Protein AF-A0A2E1LK58-F1 (afdb_monomer)

Mean predicted aligned error: 5.82 Å

pLDDT: mean 87.65, std 11.96, range [47.06, 98.5]

Sequence (98 aa):
MSGSAVLQLHADHTYHANPLPALIPENGPRGGGLEIRLYDIDPDAAQARAQAHE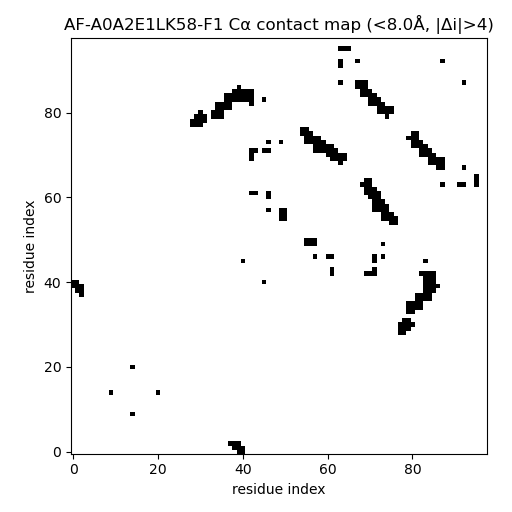GAQVFKAASNRPHGLREAYILDADRYCWVPSRPLNADEVEAVDA

Secondary structure (DSSP, 8-state):
--------PPPGGG-SS-SGGGGS-S-S-TTTT-EEEEET--HHHHHHHHHTSTT-EEEEEEEEETTTEEEEEEE-TT--EEEEEEE--HHHHHHHH-

Solvent-accessible surface area (backbone atoms only — not comparable to full-atom values): 5913 Å² total; per-residue (Å²): 113,68,67,92,74,88,82,86,84,80,56,73,93,70,55,68,94,57,69,64,66,83,75,52,78,98,75,76,60,78,22,66,94,47,77,48,75,37,58,54,29,63,17,62,66,50,49,56,51,33,77,74,36,88,59,38,40,78,76,38,72,59,41,77,42,100,87,52,32,30,35,20,34,33,25,43,75,64,42,38,32,40,30,31,18,31,73,48,53,72,70,52,50,54,65,70,78,108

Nearest PDB structures (foldseek):
  2a4x-assembly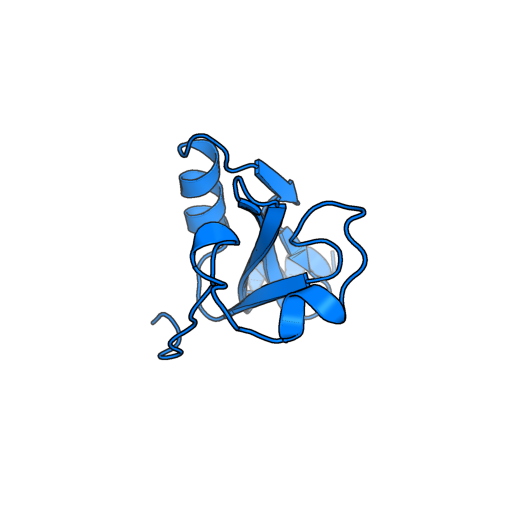1_B  TM=7.310E-01  e=9.131E-03  Streptomyces caespitosus
  2rbb-assembly1_B  TM=7.149E-01  e=1.852E-02  Paraburkholderia phytofirmans PsJN
  3l20-assembly1_B  TM=6.142E-01  e=1.038E-02  Staphylococcus aureus subsp. aureus USA300
  4nvs-assembly1_A  TM=6.519E-01  e=3.097E-02  Clostridioides difficile 630
  2zw7-assembly1_B  TM=6.544E-01  e=5.179E-02  Streptomyces verticillus

Foldseek 3Di:
DWDPDDDDDDDPVNPDVPCVVVVDDPDDQPQVPPEAETEPFDAQVVVVVQVVDPQKDFPAHFAQDPVFKGWTWMQGNSGRTYIYIYGDDPVRNVVVVD

Radius of gyration: 16.11 Å; Cα contacts (8 Å, |Δi|>4): 149; chains: 1; bounding box: 34×30×46 Å

Structure (mmCIF, N/CA/C/O backbone):
data_AF-A0A2E1LK58-F1
#
_entry.id   AF-A0A2E1LK58-F1
#
loop_
_atom_site.group_PDB
_atom_site.id
_atom_site.type_symbol
_atom_site.label_atom_id
_atom_site.label_alt_id
_atom_site.label_comp_id
_atom_site.label_asym_id
_atom_site.label_entity_id
_atom_site.label_seq_id
_atom_site.pdbx_PDB_ins_code
_atom_site.Cartn_x
_atom_site.Cartn_y
_atom_site.Cartn_z
_atom_site.occupancy
_atom_site.B_iso_or_equiv
_atom_site.auth_seq_id
_atom_site.auth_comp_id
_atom_site.auth_asym_id
_atom_site.auth_atom_id
_atom_site.pdbx_PDB_model_n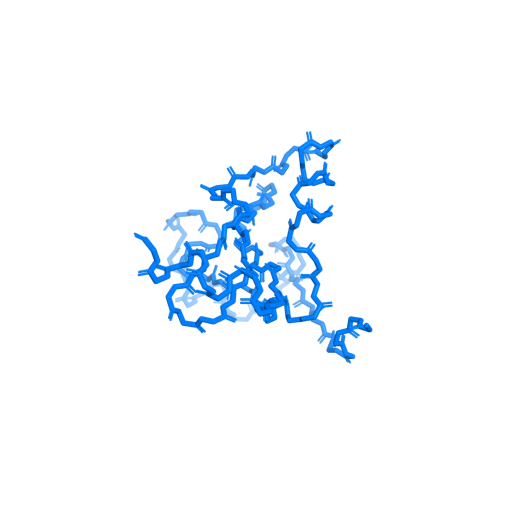um
ATOM 1 N N . MET A 1 1 ? 3.009 -15.133 -4.851 1.00 47.06 1 MET A N 1
ATOM 2 C CA . MET A 1 1 ? 2.526 -15.683 -3.564 1.00 47.06 1 MET A CA 1
ATOM 3 C C . MET A 1 1 ? 2.314 -14.479 -2.662 1.00 47.06 1 MET A C 1
ATOM 5 O O . MET A 1 1 ? 3.223 -13.670 -2.648 1.00 47.06 1 MET A O 1
ATOM 9 N N . SER A 1 2 ? 1.174 -14.287 -1.988 1.00 59.38 2 SER A N 1
ATOM 10 C CA . SER A 1 2 ? 1.099 -13.207 -0.984 1.00 59.38 2 SER A CA 1
ATOM 11 C C . SER A 1 2 ? 1.743 -13.682 0.321 1.00 59.38 2 SER A C 1
ATOM 13 O O . SER A 1 2 ? 1.682 -14.874 0.630 1.00 59.38 2 SER A O 1
ATOM 15 N N . GLY A 1 3 ? 2.365 -12.772 1.074 1.00 57.78 3 GLY A N 1
ATOM 16 C CA . GLY A 1 3 ? 3.034 -13.098 2.337 1.00 57.78 3 GLY A CA 1
ATOM 17 C C . GLY A 1 3 ? 2.098 -13.766 3.353 1.00 57.78 3 GLY A C 1
ATOM 18 O O . GLY A 1 3 ? 0.938 -13.386 3.489 1.00 57.78 3 GLY A O 1
ATOM 19 N N . SER A 1 4 ? 2.609 -14.758 4.085 1.00 71.12 4 SER A N 1
ATOM 20 C CA . SER A 1 4 ? 1.880 -15.575 5.071 1.00 71.12 4 SER A CA 1
ATOM 21 C C . SER A 1 4 ? 1.606 -14.862 6.406 1.00 71.12 4 SER A C 1
ATOM 23 O O . SER A 1 4 ? 1.485 -15.513 7.444 1.00 71.12 4 SER A O 1
ATOM 25 N N . ALA A 1 5 ? 1.580 -13.529 6.419 1.00 69.19 5 ALA A N 1
ATOM 26 C CA . ALA A 1 5 ? 1.422 -12.750 7.639 1.00 69.19 5 ALA A CA 1
ATOM 27 C C . ALA A 1 5 ? -0.064 -12.548 7.961 1.00 69.19 5 ALA A C 1
ATOM 29 O O . ALA A 1 5 ? -0.823 -12.032 7.143 1.00 69.19 5 ALA A O 1
ATOM 30 N N . VAL A 1 6 ? -0.468 -12.934 9.173 1.00 78.88 6 VAL A N 1
ATOM 31 C CA . VAL A 1 6 ? -1.796 -12.621 9.711 1.00 78.88 6 VAL A CA 1
ATOM 32 C C . VAL A 1 6 ? -1.715 -11.277 10.427 1.00 78.88 6 VAL A C 1
ATOM 34 O O . VAL A 1 6 ? -0.936 -11.119 11.366 1.00 78.88 6 VAL A O 1
ATOM 37 N N . LEU A 1 7 ? -2.525 -10.318 9.983 1.00 83.50 7 LEU A N 1
ATOM 38 C CA . LEU A 1 7 ? -2.708 -9.022 10.631 1.00 83.50 7 LEU A CA 1
ATOM 39 C C . LEU A 1 7 ? -4.131 -8.941 11.189 1.00 83.50 7 LEU A C 1
ATOM 41 O O . LEU A 1 7 ? -5.080 -9.336 10.515 1.00 83.50 7 LEU A O 1
ATOM 45 N N . GLN A 1 8 ? -4.277 -8.389 12.393 1.00 84.12 8 GLN A N 1
ATOM 46 C CA . GLN A 1 8 ? -5.577 -8.058 12.970 1.00 84.12 8 GLN A CA 1
ATOM 47 C C . GLN A 1 8 ? -5.671 -6.549 13.174 1.00 84.12 8 GLN A C 1
ATOM 49 O O . GLN A 1 8 ? -4.866 -5.961 13.896 1.00 84.12 8 GLN A O 1
ATOM 54 N N . LEU A 1 9 ? -6.676 -5.941 12.550 1.00 78.56 9 LEU A N 1
ATOM 55 C CA . LEU A 1 9 ? -7.072 -4.561 12.797 1.00 78.56 9 LEU A CA 1
ATOM 56 C C . LEU A 1 9 ? -8.315 -4.563 13.683 1.00 78.56 9 LEU A C 1
ATOM 58 O O . LEU A 1 9 ? -9.243 -5.339 13.465 1.00 78.56 9 LEU A O 1
ATOM 62 N N . HIS A 1 10 ? -8.312 -3.708 14.697 1.00 76.50 10 HIS A N 1
ATOM 63 C CA . HIS A 1 10 ? -9.433 -3.543 15.612 1.00 76.50 10 HIS A CA 1
ATOM 64 C C . HIS A 1 10 ? -10.178 -2.260 15.252 1.00 76.50 10 HIS A C 1
ATOM 66 O O . HIS A 1 10 ? -9.565 -1.196 15.189 1.00 76.50 10 HIS A O 1
ATOM 72 N N . ALA A 1 11 ? -11.493 -2.355 15.068 1.00 72.12 11 ALA A N 1
ATOM 73 C CA . ALA A 1 11 ? -12.353 -1.179 15.001 1.00 72.12 11 ALA A CA 1
ATOM 74 C C . ALA A 1 11 ? -12.609 -0.632 16.415 1.00 72.12 11 ALA A C 1
ATOM 76 O O . ALA A 1 11 ? -12.601 -1.396 17.380 1.00 72.12 11 ALA A O 1
ATOM 77 N N . ASP A 1 12 ? -12.905 0.660 16.556 1.00 69.12 12 ASP A N 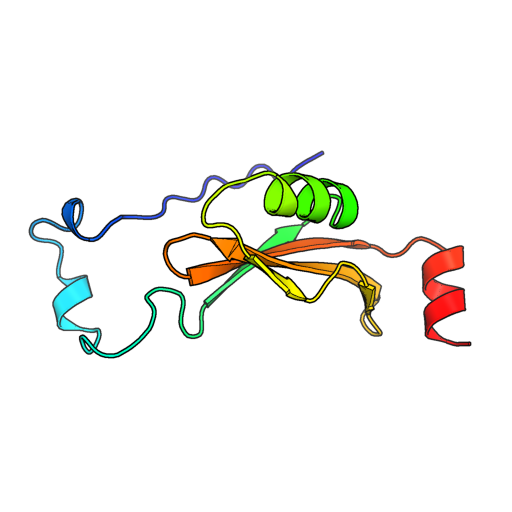1
ATOM 78 C CA . ASP A 1 12 ? -13.128 1.294 17.870 1.00 69.12 12 ASP A CA 1
ATOM 79 C C . ASP A 1 12 ? -14.125 0.561 18.754 1.00 69.12 12 ASP A C 1
ATOM 81 O O . ASP A 1 12 ? -13.866 0.315 19.924 1.00 69.12 12 ASP A O 1
ATOM 85 N N . HIS A 1 13 ? -15.254 0.145 18.184 1.00 71.06 13 HIS A N 1
ATOM 86 C CA . HIS A 1 13 ? -16.302 -0.553 18.926 1.00 71.06 13 HIS A CA 1
ATOM 87 C C . HIS A 1 13 ? -15.882 -1.961 19.396 1.00 71.06 13 HIS A C 1
ATOM 89 O O . HIS A 1 13 ? -16.612 -2.598 20.150 1.00 71.06 13 HIS A O 1
ATOM 95 N N . THR A 1 14 ? -14.718 -2.454 18.955 1.00 73.62 14 THR A N 1
ATOM 96 C CA . THR A 1 14 ? -14.105 -3.711 19.415 1.00 73.62 14 THR A CA 1
ATOM 97 C C . THR A 1 14 ? -13.073 -3.492 20.527 1.00 73.62 14 THR A C 1
ATOM 99 O O . THR A 1 14 ? -12.693 -4.445 21.210 1.00 73.62 14 THR A O 1
ATOM 102 N N . TYR A 1 15 ? -12.659 -2.242 20.776 1.00 72.81 15 TYR A N 1
ATOM 103 C CA . TYR A 1 15 ? -11.878 -1.858 21.950 1.00 72.81 15 TYR A CA 1
ATOM 104 C C . TYR A 1 15 ? -12.825 -1.717 23.151 1.00 72.81 15 TYR A C 1
ATOM 106 O O . TYR A 1 15 ? -13.338 -0.642 23.427 1.00 72.81 15 TYR A O 1
ATOM 114 N N . HIS A 1 16 ? -13.084 -2.816 23.868 1.00 75.94 16 HIS A N 1
ATOM 115 C CA . HIS A 1 16 ? -13.804 -2.762 25.149 1.00 75.94 16 HIS A CA 1
ATOM 116 C C . HIS A 1 16 ? -12.892 -2.166 26.243 1.00 75.94 16 HIS A C 1
ATOM 118 O O . HIS A 1 16 ? -12.510 -1.006 26.195 1.00 75.94 16 HIS A O 1
ATOM 124 N N . ALA A 1 17 ? -12.453 -2.960 27.224 1.00 81.06 17 ALA A N 1
ATOM 125 C CA . ALA A 1 17 ? -11.609 -2.495 28.332 1.00 81.06 17 ALA A CA 1
ATOM 126 C C . ALA A 1 17 ? -10.117 -2.426 27.949 1.00 81.06 17 ALA A C 1
ATOM 128 O O . ALA A 1 17 ? -9.240 -2.575 28.799 1.00 81.06 17 ALA A O 1
ATOM 129 N N . ASN A 1 18 ? -9.816 -2.276 26.658 1.00 80.81 18 ASN A N 1
ATOM 130 C CA . ASN A 1 18 ? -8.443 -2.210 26.185 1.00 80.81 18 ASN A CA 1
ATOM 131 C C . ASN A 1 18 ? -7.872 -0.825 26.549 1.00 80.81 18 ASN A C 1
ATOM 133 O O . ASN A 1 18 ? -8.522 0.172 26.255 1.00 80.81 18 ASN A O 1
ATOM 137 N N . PRO A 1 19 ? -6.699 -0.741 27.200 1.00 82.81 19 PRO A N 1
ATOM 138 C CA . PRO A 1 19 ? -6.149 0.524 27.690 1.00 82.81 19 PRO A CA 1
ATOM 139 C C . PRO A 1 19 ? -5.560 1.423 26.592 1.00 82.81 19 PRO A C 1
ATOM 141 O O . PRO A 1 19 ? -5.287 2.591 26.857 1.00 82.81 19 PRO A O 1
ATOM 144 N N . LEU A 1 20 ? -5.346 0.912 25.373 1.00 78.62 20 LEU A N 1
ATOM 145 C CA . LEU A 1 20 ? -4.696 1.652 24.282 1.00 78.62 20 LEU A CA 1
ATOM 146 C C . LEU A 1 20 ? -5.379 2.976 23.885 1.00 78.62 20 LEU A C 1
ATOM 148 O O . LEU A 1 20 ? -4.643 3.936 23.658 1.00 78.62 20 LEU A O 1
ATOM 152 N N . PRO A 1 21 ? -6.722 3.100 23.835 1.00 77.12 21 PRO A N 1
ATOM 153 C CA . PRO A 1 21 ? -7.381 4.368 23.522 1.00 77.12 21 PRO A CA 1
ATOM 154 C C . PRO A 1 21 ? -7.017 5.497 24.493 1.00 77.12 21 PRO A C 1
ATOM 156 O O . PRO A 1 21 ? -6.974 6.650 24.091 1.00 77.12 21 PRO A O 1
ATOM 159 N N . ALA A 1 22 ? -6.667 5.188 25.749 1.00 80.75 22 ALA A N 1
ATOM 160 C CA . ALA A 1 22 ? -6.238 6.201 26.716 1.00 80.75 22 ALA A CA 1
ATOM 161 C C . ALA A 1 22 ? -4.856 6.812 26.400 1.00 80.75 22 ALA A C 1
ATOM 163 O O . ALA A 1 22 ? -4.482 7.817 27.003 1.00 80.75 22 ALA A O 1
ATOM 164 N N . LEU A 1 23 ? -4.083 6.208 25.488 1.00 77.00 23 LEU A N 1
ATOM 165 C CA . LEU A 1 23 ? -2.745 6.668 25.099 1.00 77.00 23 LEU A CA 1
ATOM 166 C C . LEU A 1 23 ? -2.743 7.537 23.835 1.00 77.00 23 LEU A C 1
ATOM 168 O O . LEU A 1 23 ? -1.734 8.186 23.560 1.00 77.00 23 LEU A O 1
ATOM 172 N N . ILE A 1 24 ? -3.825 7.533 23.052 1.00 71.38 24 ILE A N 1
ATOM 173 C CA . ILE A 1 24 ? -3.882 8.205 21.751 1.00 71.38 24 ILE A CA 1
ATOM 174 C C . ILE A 1 24 ? -4.855 9.389 21.846 1.00 71.38 24 ILE A C 1
ATOM 176 O O . ILE A 1 24 ? -6.008 9.190 22.216 1.00 71.38 24 ILE A O 1
ATOM 180 N N . PRO A 1 25 ? -4.432 10.624 21.514 1.00 69.06 25 PRO A N 1
ATOM 181 C CA . PRO A 1 25 ? -5.345 11.762 21.450 1.00 69.06 25 PRO A CA 1
ATOM 182 C C . PRO A 1 25 ? -6.467 11.508 20.432 1.00 69.06 25 PRO A C 1
ATOM 184 O O . PRO A 1 25 ? -6.183 11.105 19.305 1.00 69.06 25 PRO A O 1
ATOM 187 N N . GLU A 1 26 ? -7.721 11.814 20.776 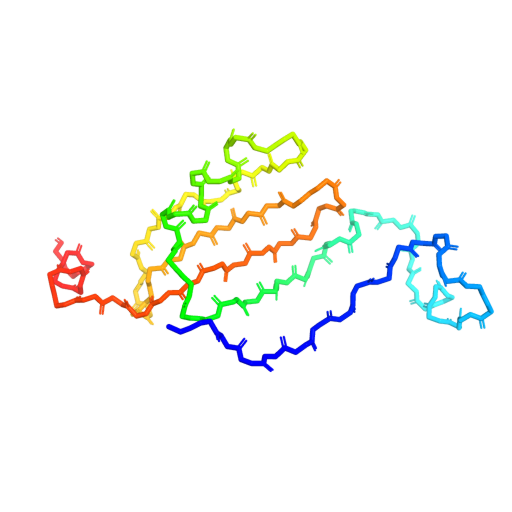1.00 67.00 26 GLU A N 1
ATOM 188 C CA . GLU A 1 26 ? -8.872 11.732 19.856 1.00 67.00 26 GLU A CA 1
ATOM 189 C C . GLU A 1 26 ? -8.871 12.864 18.805 1.00 67.00 26 GLU A C 1
ATOM 191 O O . GLU A 1 26 ? -9.838 13.604 18.670 1.00 67.00 26 GLU A O 1
ATOM 196 N N . ASN A 1 27 ? -7.775 13.061 18.069 1.00 65.50 27 ASN A N 1
ATOM 197 C CA . ASN A 1 27 ? -7.698 14.094 17.036 1.00 65.50 27 ASN A CA 1
ATOM 198 C C . ASN A 1 27 ? -6.946 13.590 15.797 1.00 65.50 27 ASN A C 1
ATOM 200 O O . ASN A 1 27 ? -5.717 13.565 15.774 1.00 65.50 27 ASN A O 1
ATOM 204 N N . GLY A 1 28 ? -7.692 13.245 14.740 1.00 70.81 28 GLY A N 1
ATOM 205 C CA . GLY A 1 28 ? -7.159 12.938 13.407 1.00 70.81 28 GLY A CA 1
ATOM 206 C C . GLY A 1 28 ? -7.764 11.685 12.751 1.00 70.81 28 GLY A C 1
ATOM 207 O O . GLY A 1 28 ? -8.536 10.965 13.380 1.00 70.81 28 GLY A O 1
ATOM 208 N N . PRO A 1 29 ? -7.442 11.416 11.470 1.00 71.81 29 PRO A N 1
ATOM 209 C CA . PRO A 1 29 ? -7.793 10.153 10.816 1.00 71.81 29 PRO A CA 1
ATOM 210 C C . PRO A 1 29 ? -7.100 8.973 11.517 1.00 71.81 29 PRO A C 1
ATOM 212 O O . PRO A 1 29 ? -5.919 9.077 11.843 1.00 71.81 29 PRO A O 1
ATOM 215 N N . ARG A 1 30 ? -7.796 7.839 11.703 1.00 72.00 30 ARG A N 1
ATOM 216 C CA . ARG A 1 30 ? -7.284 6.672 12.461 1.00 72.00 30 ARG A CA 1
ATOM 217 C C . ARG A 1 30 ? -5.938 6.168 11.961 1.00 72.00 30 ARG A C 1
ATOM 219 O O . ARG A 1 30 ? -5.046 5.885 12.751 1.00 72.00 30 ARG A O 1
ATOM 226 N N . GLY A 1 31 ? -5.805 6.061 10.641 1.00 70.44 31 GLY A N 1
ATOM 227 C CA . GLY A 1 31 ? -4.576 5.634 9.978 1.00 70.44 31 GLY A CA 1
ATOM 228 C C . GLY A 1 31 ? -3.500 6.716 9.866 1.00 70.44 31 GLY A C 1
ATOM 229 O O . GLY A 1 31 ? -2.496 6.500 9.190 1.00 70.44 31 GLY A O 1
ATOM 230 N N . GLY A 1 32 ? -3.689 7.888 10.481 1.00 75.00 32 GLY A N 1
ATOM 231 C CA . GLY A 1 32 ? -2.725 8.982 10.445 1.00 75.00 32 GLY A CA 1
ATOM 232 C C . GLY A 1 32 ? -1.351 8.540 10.950 1.00 75.00 32 GLY A C 1
ATOM 233 O O . GLY A 1 32 ? -1.191 8.190 12.113 1.00 75.00 32 GLY A O 1
ATOM 234 N N . GLY A 1 33 ? -0.353 8.560 10.062 1.00 76.31 33 GLY A N 1
ATOM 235 C CA . GLY A 1 33 ? 1.025 8.169 10.378 1.00 76.31 33 GLY A CA 1
ATOM 236 C C . GLY A 1 33 ? 1.324 6.664 10.308 1.00 76.31 33 GLY A C 1
ATOM 237 O O . GLY A 1 33 ? 2.458 6.285 10.587 1.00 76.31 33 GLY A O 1
ATOM 238 N N . LEU A 1 34 ? 0.362 5.816 9.914 1.00 85.38 34 LEU A N 1
ATOM 239 C CA . LEU A 1 34 ? 0.567 4.376 9.719 1.00 85.38 34 LEU A CA 1
ATOM 240 C C . LEU A 1 34 ? 0.544 3.997 8.231 1.00 85.38 34 LEU A C 1
ATOM 242 O O . LEU A 1 34 ? -0.430 4.258 7.525 1.00 85.38 34 LEU A O 1
ATOM 246 N N . GLU A 1 35 ? 1.589 3.299 7.783 1.00 92.50 35 GLU A N 1
ATOM 247 C CA . GLU A 1 35 ? 1.654 2.637 6.476 1.00 92.50 35 GLU A CA 1
ATOM 248 C C . GLU A 1 35 ? 1.795 1.120 6.662 1.00 92.50 35 GLU A C 1
ATOM 250 O O . GLU A 1 35 ? 2.752 0.637 7.268 1.00 92.50 35 GLU A O 1
ATOM 255 N N . ILE A 1 36 ? 0.848 0.356 6.117 1.00 93.00 36 ILE A N 1
ATOM 256 C CA . ILE A 1 36 ? 0.840 -1.107 6.135 1.00 93.00 36 ILE A CA 1
ATOM 257 C C . ILE A 1 36 ? 1.365 -1.593 4.788 1.00 93.00 36 ILE A C 1
ATOM 259 O O . ILE A 1 36 ? 0.665 -1.565 3.774 1.00 93.00 36 ILE A O 1
ATOM 263 N N . ARG A 1 37 ? 2.622 -2.036 4.772 1.00 93.56 37 ARG A N 1
ATOM 264 C CA . ARG A 1 37 ? 3.290 -2.501 3.553 1.00 93.56 37 ARG A CA 1
ATOM 265 C C . ARG A 1 37 ? 2.986 -3.971 3.293 1.00 93.56 37 ARG A C 1
ATOM 267 O O . ARG A 1 37 ? 3.247 -4.822 4.140 1.00 93.56 37 ARG A O 1
ATOM 274 N N . LEU A 1 38 ? 2.455 -4.259 2.108 1.00 92.50 38 LEU A N 1
ATOM 275 C CA . LEU A 1 38 ? 2.104 -5.603 1.665 1.00 92.50 38 LEU A CA 1
ATOM 276 C C . LEU A 1 38 ? 3.030 -6.005 0.513 1.00 92.50 38 LEU A C 1
ATOM 278 O O . LEU A 1 38 ? 2.849 -5.567 -0.625 1.00 92.50 38 LEU A O 1
ATOM 282 N N . TYR A 1 39 ? 4.045 -6.808 0.820 1.00 92.00 39 TYR A N 1
ATOM 283 C CA . TYR A 1 39 ? 5.001 -7.293 -0.173 1.00 92.00 39 TYR A CA 1
ATOM 284 C C . TYR A 1 39 ? 4.440 -8.461 -0.988 1.00 92.00 39 TYR A C 1
ATOM 286 O O . TYR A 1 39 ? 3.547 -9.186 -0.541 1.00 92.00 39 TYR A O 1
ATOM 294 N N . ASP A 1 40 ? 4.986 -8.619 -2.191 1.00 92.94 40 ASP A N 1
ATOM 295 C CA . ASP A 1 40 ? 4.598 -9.623 -3.184 1.00 92.94 40 ASP A CA 1
ATOM 296 C C . ASP A 1 40 ? 3.125 -9.529 -3.615 1.00 92.94 40 ASP A C 1
ATOM 298 O O . ASP A 1 40 ? 2.494 -10.518 -4.006 1.00 92.94 40 ASP A O 1
ATOM 302 N N . ILE A 1 41 ? 2.575 -8.312 -3.569 1.00 94.69 41 ILE A N 1
ATOM 303 C CA . ILE A 1 41 ? 1.248 -7.983 -4.085 1.00 94.69 41 ILE A CA 1
ATOM 304 C C . ILE A 1 41 ? 1.406 -7.056 -5.281 1.00 94.69 41 ILE A C 1
ATOM 306 O O . ILE A 1 41 ? 2.048 -6.014 -5.188 1.00 94.69 41 ILE A O 1
ATOM 310 N N . ASP A 1 42 ? 0.770 -7.420 -6.394 1.00 96.31 42 ASP A N 1
ATOM 311 C CA . ASP A 1 42 ? 0.734 -6.583 -7.588 1.00 96.31 42 ASP A CA 1
ATOM 312 C C . ASP A 1 42 ? -0.010 -5.254 -7.309 1.00 96.31 42 ASP A C 1
ATOM 314 O O . ASP A 1 42 ? -1.223 -5.274 -7.044 1.00 96.31 42 ASP A O 1
ATOM 318 N N . PRO A 1 43 ? 0.692 -4.103 -7.343 1.00 98.00 43 PRO A N 1
ATOM 319 C CA . PRO A 1 43 ? 0.103 -2.803 -7.050 1.00 98.00 43 PRO A CA 1
ATOM 320 C C . PRO A 1 43 ? -0.922 -2.363 -8.099 1.00 98.00 43 PRO A C 1
ATOM 322 O O . PRO A 1 43 ? -1.873 -1.675 -7.732 1.00 98.00 43 PRO A O 1
ATOM 325 N N . ASP A 1 44 ? -0.798 -2.774 -9.365 1.00 98.31 44 ASP A N 1
ATOM 326 C CA . ASP A 1 44 ? -1.769 -2.418 -10.409 1.00 98.31 44 ASP A CA 1
ATOM 327 C C . ASP A 1 44 ? -3.101 -3.125 -10.176 1.00 98.31 4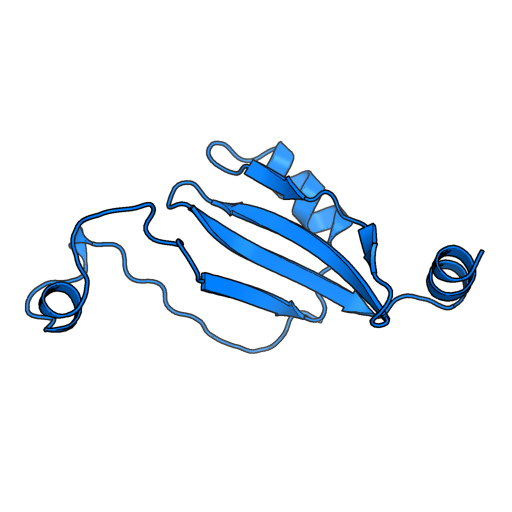4 ASP A C 1
ATOM 329 O O . ASP A 1 44 ? -4.164 -2.499 -10.157 1.00 98.31 44 ASP A O 1
ATOM 333 N N . ALA A 1 45 ? -3.045 -4.432 -9.913 1.00 98.06 45 ALA A N 1
ATOM 334 C CA . ALA A 1 45 ? -4.227 -5.219 -9.586 1.00 98.06 45 ALA A CA 1
ATOM 335 C C . ALA A 1 45 ? -4.880 -4.754 -8.273 1.00 98.06 45 ALA A C 1
ATOM 337 O O . ALA A 1 45 ? -6.106 -4.765 -8.133 1.00 98.06 45 ALA A O 1
ATOM 338 N N . ALA A 1 46 ? -4.085 -4.346 -7.279 1.00 97.81 46 ALA A N 1
ATOM 339 C CA . ALA A 1 46 ? -4.607 -3.762 -6.047 1.00 97.81 46 ALA A CA 1
ATOM 340 C C . ALA A 1 46 ? -5.273 -2.397 -6.290 1.00 97.81 46 ALA A C 1
ATOM 342 O O . ALA A 1 46 ? -6.378 -2.175 -5.797 1.00 97.81 46 ALA A O 1
ATOM 343 N N . GLN A 1 47 ? -4.659 -1.524 -7.093 1.00 98.44 47 GLN A N 1
ATOM 344 C CA . GLN A 1 47 ? -5.233 -0.235 -7.477 1.00 98.44 47 GLN A CA 1
ATOM 345 C C . GLN A 1 47 ? -6.571 -0.407 -8.203 1.00 98.44 47 GLN A C 1
ATOM 347 O O . GLN A 1 47 ? -7.545 0.245 -7.835 1.00 98.44 47 GLN A O 1
ATOM 352 N N . ALA A 1 48 ? -6.641 -1.297 -9.197 1.00 98.38 48 ALA A N 1
ATOM 353 C CA . ALA A 1 48 ? -7.867 -1.546 -9.953 1.00 98.38 48 ALA A CA 1
ATOM 354 C C . ALA A 1 48 ? -9.008 -2.031 -9.041 1.00 98.38 48 ALA A C 1
ATOM 356 O O . ALA A 1 48 ? -10.141 -1.562 -9.152 1.00 98.38 48 ALA A O 1
ATOM 357 N N . ARG A 1 49 ? -8.702 -2.918 -8.082 1.00 97.75 49 ARG A N 1
ATOM 358 C CA . ARG A 1 49 ? -9.669 -3.356 -7.063 1.00 97.75 49 ARG A CA 1
ATOM 359 C C . ARG A 1 49 ? -10.123 -2.207 -6.168 1.00 97.75 49 ARG A C 1
ATOM 361 O O . ARG A 1 49 ? -11.313 -2.098 -5.903 1.00 97.75 49 ARG A O 1
ATOM 368 N N . ALA A 1 50 ? -9.203 -1.346 -5.737 1.00 97.56 50 ALA A N 1
ATOM 369 C CA . ALA A 1 50 ? -9.539 -0.185 -4.918 1.00 97.56 50 ALA A CA 1
ATOM 370 C C . ALA A 1 50 ? -10.447 0.805 -5.660 1.00 97.56 50 ALA A C 1
ATOM 372 O O . ALA A 1 50 ? -11.407 1.295 -5.084 1.00 97.56 50 ALA A O 1
ATOM 373 N N . GLN A 1 51 ? -10.203 1.057 -6.947 1.00 97.75 51 GLN A N 1
ATOM 374 C CA . GLN A 1 51 ? -11.048 1.940 -7.763 1.00 97.75 51 GLN A CA 1
ATOM 375 C C . GLN A 1 51 ? -12.487 1.426 -7.922 1.00 97.75 51 GLN A C 1
ATOM 377 O O . GLN A 1 51 ? -13.395 2.223 -8.139 1.00 97.75 51 GLN A O 1
ATOM 382 N N . ALA A 1 52 ? -12.696 0.112 -7.810 1.00 97.56 52 ALA A N 1
ATOM 383 C CA . ALA A 1 52 ? -14.012 -0.517 -7.862 1.00 97.56 52 ALA A CA 1
ATOM 384 C C . ALA A 1 52 ? -14.680 -0.677 -6.480 1.00 97.56 52 ALA A C 1
ATOM 386 O O . ALA A 1 52 ? -15.819 -1.137 -6.415 1.00 97.56 52 ALA A O 1
ATOM 387 N N . HIS A 1 53 ? -13.992 -0.340 -5.384 1.00 96.38 53 HIS A N 1
ATOM 388 C CA . HIS A 1 53 ? -14.474 -0.559 -4.021 1.00 96.38 53 HIS A CA 1
ATOM 389 C C . HIS A 1 53 ? -14.937 0.753 -3.379 1.00 96.38 53 HIS A C 1
ATOM 391 O O . HIS A 1 53 ? -14.181 1.717 -3.276 1.00 96.38 53 HIS A O 1
ATOM 397 N N . GLU A 1 54 ? -16.173 0.783 -2.882 1.00 96.38 54 GLU A N 1
ATOM 398 C CA . GLU A 1 54 ? -16.712 1.953 -2.186 1.00 96.38 54 GLU A CA 1
ATOM 399 C C . GLU A 1 54 ? -15.916 2.258 -0.904 1.00 96.38 54 GLU A C 1
ATOM 401 O O . GLU A 1 54 ? -15.527 1.356 -0.163 1.00 96.38 54 GLU A O 1
ATOM 406 N N . GLY A 1 55 ? -15.624 3.535 -0.655 1.00 92.94 55 GLY A N 1
ATOM 407 C CA . GLY A 1 55 ? -14.845 3.971 0.509 1.00 92.94 55 GLY A CA 1
ATOM 408 C C . GLY A 1 55 ? -13.330 3.761 0.397 1.00 92.94 55 GLY A C 1
ATOM 409 O O . GLY A 1 55 ? -12.600 4.274 1.241 1.00 92.94 55 GLY A O 1
ATOM 410 N N . ALA A 1 56 ? -12.837 3.079 -0.644 1.00 96.44 56 ALA A N 1
ATOM 411 C CA . ALA A 1 56 ? -11.410 3.030 -0.938 1.00 96.44 56 ALA A CA 1
ATOM 412 C C . ALA A 1 56 ? -10.980 4.251 -1.769 1.00 96.44 56 ALA A C 1
ATOM 414 O O . ALA A 1 56 ? -11.702 4.727 -2.645 1.00 96.44 56 ALA A O 1
ATOM 415 N N . GLN A 1 57 ? -9.773 4.757 -1.520 1.00 97.19 57 GLN A N 1
ATOM 416 C CA . GLN A 1 57 ? -9.182 5.866 -2.265 1.00 97.19 57 GLN A CA 1
ATOM 417 C C . GLN A 1 57 ? -7.765 5.507 -2.713 1.00 97.19 57 GLN A C 1
ATOM 419 O O . GLN A 1 57 ? -6.901 5.207 -1.894 1.00 97.19 57 GLN A O 1
ATOM 424 N N . VAL A 1 58 ? -7.478 5.643 -4.008 1.00 97.94 58 VAL A N 1
ATOM 425 C CA . VAL A 1 58 ? -6.095 5.619 -4.509 1.00 97.94 58 VAL A CA 1
ATOM 426 C C . VAL A 1 58 ? -5.429 6.947 -4.146 1.00 97.94 58 VAL A C 1
ATOM 428 O O . VAL A 1 58 ? -5.721 7.984 -4.737 1.00 97.94 58 VAL A O 1
ATOM 431 N N . PHE A 1 59 ? -4.560 6.928 -3.1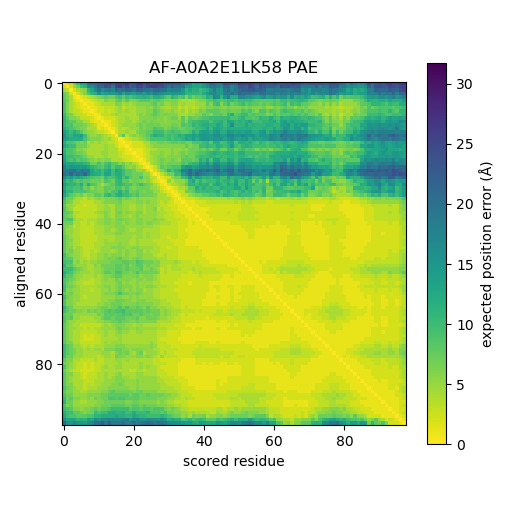39 1.00 96.31 59 PHE A N 1
ATOM 432 C CA . PHE A 1 59 ? -3.845 8.106 -2.648 1.00 96.31 59 PHE A CA 1
ATOM 433 C C . PHE A 1 59 ? -2.590 8.411 -3.471 1.00 96.31 59 PHE A C 1
ATOM 435 O O . PHE A 1 59 ? -2.286 9.572 -3.731 1.00 96.31 59 PHE A O 1
ATOM 442 N N . LYS A 1 60 ? -1.891 7.369 -3.936 1.00 97.69 60 LYS A N 1
ATOM 443 C CA . LYS A 1 60 ? -0.868 7.453 -4.987 1.00 97.69 60 LYS A CA 1
ATOM 444 C C . LYS A 1 60 ? -1.047 6.273 -5.928 1.00 97.69 60 LYS A C 1
ATOM 446 O O . LYS A 1 60 ? -1.131 5.134 -5.466 1.00 97.69 60 LYS A O 1
ATOM 451 N N . ALA A 1 61 ? -1.100 6.558 -7.225 1.00 98.31 61 ALA A N 1
ATOM 452 C CA . ALA A 1 61 ? -1.191 5.522 -8.242 1.00 98.31 61 ALA A CA 1
ATOM 453 C C . ALA A 1 61 ? 0.044 4.606 -8.220 1.00 98.31 61 ALA A C 1
ATOM 455 O O . ALA A 1 61 ? 1.116 5.017 -7.766 1.00 98.31 61 ALA A O 1
ATOM 456 N N . ALA A 1 62 ? -0.119 3.382 -8.722 1.00 98.31 62 ALA A N 1
ATOM 457 C CA . ALA A 1 62 ? 0.959 2.425 -8.906 1.00 98.31 62 ALA A CA 1
ATOM 458 C C . ALA A 1 62 ? 2.063 3.042 -9.773 1.00 98.31 62 ALA A C 1
ATOM 460 O O . ALA A 1 62 ? 1.830 3.429 -10.920 1.00 98.31 62 ALA A O 1
ATOM 461 N N . SER A 1 63 ? 3.268 3.148 -9.219 1.00 98.25 63 SER A N 1
ATOM 462 C CA . SER A 1 63 ? 4.419 3.704 -9.925 1.00 98.25 63 SER A CA 1
ATOM 463 C C . SER A 1 63 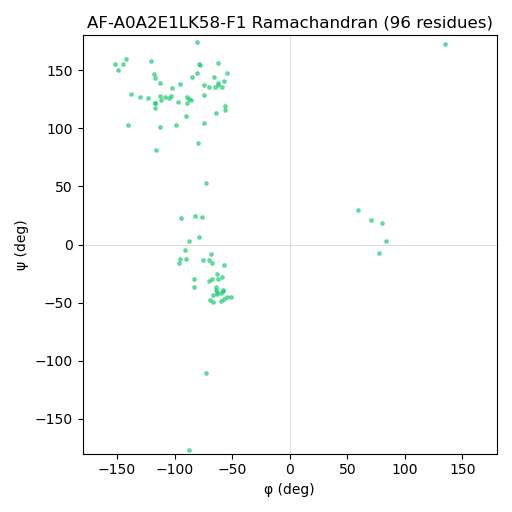? 5.716 3.002 -9.547 1.00 98.25 63 SER A C 1
ATOM 465 O O . SER A 1 63 ? 5.829 2.417 -8.466 1.00 98.25 63 SER A O 1
ATOM 467 N N . ASN A 1 64 ? 6.693 3.063 -10.453 1.00 98.31 64 ASN A N 1
ATOM 468 C CA . ASN A 1 64 ? 8.046 2.589 -10.187 1.00 98.31 64 ASN A CA 1
ATOM 469 C C . ASN A 1 64 ? 8.752 3.590 -9.267 1.00 98.31 64 ASN A C 1
ATOM 471 O O . ASN A 1 64 ? 8.614 4.804 -9.443 1.00 98.31 64 ASN A O 1
ATOM 475 N N . ARG A 1 65 ? 9.485 3.093 -8.270 1.00 96.19 65 ARG A N 1
ATOM 476 C CA . ARG A 1 65 ? 10.182 3.921 -7.282 1.00 96.19 65 ARG A CA 1
ATOM 477 C C . ARG A 1 65 ? 11.698 3.720 -7.338 1.00 96.19 65 ARG A C 1
ATOM 479 O O . ARG A 1 65 ? 12.132 2.583 -7.515 1.00 96.19 65 ARG A O 1
ATOM 486 N N . PRO A 1 66 ? 12.500 4.769 -7.055 1.00 95.38 66 PRO A N 1
ATOM 487 C CA . PRO A 1 66 ? 13.971 4.712 -7.077 1.00 95.38 66 PRO A CA 1
ATOM 488 C C . PRO A 1 66 ? 14.613 3.664 -6.159 1.00 95.38 66 PRO A C 1
ATOM 490 O O . PRO A 1 66 ? 15.771 3.311 -6.327 1.00 95.38 66 PRO A O 1
ATOM 493 N N . HIS A 1 67 ? 13.875 3.152 -5.175 1.00 94.56 67 HIS A N 1
ATOM 494 C CA . HIS A 1 67 ? 14.329 2.095 -4.269 1.00 94.56 67 HIS A CA 1
ATOM 495 C C . HIS A 1 67 ? 13.915 0.685 -4.734 1.00 94.56 67 HIS A C 1
ATOM 497 O O . HIS A 1 67 ? 13.791 -0.226 -3.916 1.00 94.56 67 HIS A O 1
ATOM 503 N N . GLY A 1 68 ? 13.642 0.500 -6.029 1.00 97.12 68 GLY A N 1
ATOM 504 C CA . GLY A 1 68 ? 13.475 -0.820 -6.642 1.00 97.12 68 GLY A CA 1
ATOM 505 C C . GLY A 1 68 ? 12.111 -1.482 -6.442 1.00 97.12 68 GLY A C 1
ATOM 506 O O . GLY A 1 68 ? 11.994 -2.692 -6.638 1.00 97.12 68 GLY A O 1
ATOM 507 N N . LEU A 1 69 ? 11.070 -0.723 -6.080 1.00 98.00 69 LEU A N 1
ATOM 508 C CA . LEU A 1 69 ? 9.707 -1.253 -5.941 1.00 98.00 69 LEU A CA 1
ATOM 509 C C . LEU A 1 69 ? 8.738 -0.605 -6.921 1.00 98.00 69 LEU A C 1
ATOM 511 O O . LEU A 1 69 ? 8.775 0.608 -7.129 1.00 98.00 69 LEU A O 1
ATOM 515 N N . ARG A 1 70 ? 7.806 -1.410 -7.435 1.00 98.38 70 ARG A N 1
ATOM 516 C CA . ARG A 1 70 ? 6.530 -0.901 -7.927 1.00 98.38 70 ARG A CA 1
ATOM 517 C C . ARG A 1 70 ? 5.562 -0.896 -6.758 1.00 98.38 70 ARG A C 1
ATOM 519 O O . ARG A 1 70 ? 5.388 -1.929 -6.111 1.00 98.38 70 ARG A O 1
ATOM 526 N N . GLU A 1 71 ? 4.932 0.238 -6.481 1.00 98.38 71 GLU A N 1
ATOM 527 C CA . GLU A 1 71 ? 4.026 0.366 -5.335 1.00 98.38 71 GLU A CA 1
ATOM 528 C C . GLU A 1 71 ? 2.900 1.373 -5.579 1.00 98.38 71 GLU A C 1
ATOM 530 O O . GLU A 1 71 ? 3.073 2.358 -6.298 1.00 98.38 71 GLU A O 1
ATOM 535 N N . ALA A 1 72 ? 1.756 1.132 -4.938 1.00 98.50 72 ALA A N 1
ATOM 536 C CA . ALA A 1 72 ? 0.615 2.044 -4.875 1.00 98.50 72 ALA A CA 1
ATOM 537 C C . ALA A 1 72 ? 0.312 2.396 -3.413 1.00 98.50 72 ALA A C 1
ATOM 539 O O . ALA A 1 72 ? 0.685 1.657 -2.509 1.00 98.50 72 ALA A O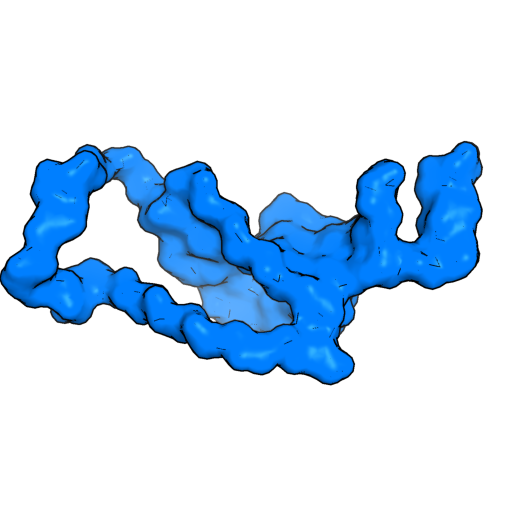 1
ATOM 540 N N . TYR A 1 73 ? -0.371 3.516 -3.178 1.00 97.88 73 TYR A N 1
ATOM 541 C CA . TYR A 1 73 ? -0.842 3.911 -1.848 1.00 97.88 73 TYR A CA 1
ATOM 542 C C . TYR A 1 73 ? -2.360 3.959 -1.893 1.00 97.88 73 TYR A C 1
ATOM 544 O O . TYR A 1 73 ? -2.927 4.753 -2.646 1.00 97.88 73 TYR A O 1
ATOM 552 N N . ILE A 1 74 ? -3.012 3.113 -1.104 1.00 97.94 74 ILE A N 1
ATOM 553 C CA . ILE A 1 74 ? -4.465 2.956 -1.093 1.00 97.94 74 ILE A CA 1
ATOM 554 C C . ILE A 1 74 ? -4.958 3.215 0.325 1.00 97.94 74 ILE A C 1
ATOM 556 O O . ILE A 1 74 ? -4.477 2.600 1.269 1.00 97.94 74 ILE A O 1
ATOM 560 N N . LEU A 1 75 ? -5.913 4.124 0.477 1.00 95.75 75 LEU A N 1
ATOM 561 C CA . LEU A 1 75 ? -6.601 4.367 1.739 1.00 95.75 75 LEU A CA 1
ATOM 562 C C . LEU A 1 75 ? -7.905 3.575 1.764 1.00 95.75 75 LEU A C 1
ATOM 564 O O . LEU A 1 75 ? -8.613 3.546 0.758 1.00 95.75 75 LEU A O 1
ATOM 568 N N . ASP A 1 76 ? -8.227 2.965 2.899 1.00 92.38 76 ASP A N 1
ATOM 569 C CA . ASP A 1 76 ? -9.567 2.429 3.152 1.00 92.38 76 ASP A CA 1
ATOM 570 C C . ASP A 1 76 ? -10.507 3.490 3.757 1.00 92.38 76 ASP A C 1
ATOM 572 O O . ASP A 1 76 ? -10.137 4.659 3.933 1.00 92.38 76 ASP A O 1
ATOM 576 N N . ALA A 1 77 ? -11.734 3.073 4.081 1.00 89.25 77 ALA A N 1
ATOM 577 C CA . ALA A 1 77 ? -12.760 3.940 4.655 1.00 89.25 77 ALA A CA 1
ATOM 578 C C . ALA A 1 77 ? -12.358 4.517 6.028 1.00 89.25 77 ALA A C 1
ATOM 580 O O . ALA A 1 77 ? -12.734 5.642 6.356 1.00 89.25 77 ALA A O 1
ATOM 581 N N . ASP A 1 78 ? -11.543 3.786 6.793 1.00 85.56 78 ASP A N 1
ATOM 582 C CA . ASP A 1 78 ? -10.995 4.197 8.090 1.00 85.56 78 ASP A CA 1
ATOM 583 C C . ASP A 1 78 ? -9.675 4.982 7.962 1.00 85.56 78 ASP A C 1
ATOM 585 O O . ASP A 1 78 ? -9.096 5.425 8.960 1.00 85.56 78 ASP A O 1
ATOM 589 N N . ARG A 1 79 ? -9.236 5.239 6.723 1.00 89.12 79 ARG A N 1
ATOM 590 C CA . ARG A 1 79 ? -8.043 6.011 6.354 1.00 89.12 79 ARG A CA 1
ATOM 591 C C . ARG A 1 79 ? -6.717 5.321 6.680 1.00 89.12 79 ARG A C 1
ATOM 593 O O . ARG A 1 79 ? -5.698 6.010 6.739 1.00 89.12 79 ARG A O 1
ATOM 600 N N . TYR A 1 80 ? -6.687 3.999 6.849 1.00 91.56 80 TYR A N 1
ATOM 601 C CA . TYR A 1 80 ? -5.426 3.252 6.899 1.00 91.56 80 TYR A CA 1
ATOM 602 C C . TYR A 1 80 ? -4.762 3.230 5.524 1.00 91.56 80 TYR A C 1
ATOM 604 O O . TYR A 1 80 ? -5.428 3.006 4.515 1.00 91.56 80 TYR A O 1
ATOM 612 N N . CYS A 1 81 ? -3.447 3.459 5.481 1.00 95.31 81 CYS A N 1
ATOM 613 C CA . CYS A 1 81 ? -2.674 3.417 4.245 1.00 95.31 81 CYS A CA 1
ATOM 614 C C . CYS A 1 81 ? -2.130 2.013 3.987 1.00 95.31 81 CYS A C 1
ATOM 616 O O . CYS A 1 81 ? -1.226 1.543 4.675 1.00 95.31 81 CYS A O 1
ATOM 618 N N . TRP A 1 82 ? -2.667 1.364 2.962 1.00 95.69 82 TRP A N 1
ATOM 619 C CA . TRP A 1 82 ? -2.246 0.071 2.450 1.00 95.69 82 TRP A CA 1
ATOM 620 C C . TRP A 1 82 ? -1.306 0.280 1.266 1.00 95.69 82 TRP A C 1
ATOM 622 O O . TRP A 1 82 ? -1.672 0.912 0.271 1.00 95.69 82 TRP A O 1
ATOM 632 N N . VAL A 1 83 ? -0.096 -0.267 1.366 1.00 97.19 83 VAL A N 1
ATOM 633 C CA . VAL A 1 83 ? 0.960 -0.112 0.360 1.00 97.19 83 VAL A CA 1
ATOM 634 C C . VAL A 1 83 ? 1.287 -1.478 -0.252 1.00 97.19 83 VAL A C 1
ATOM 636 O O . VAL A 1 83 ? 2.233 -2.138 0.191 1.00 97.19 83 VAL A O 1
ATOM 639 N N . PRO A 1 84 ? 0.492 -1.964 -1.228 1.00 97.19 84 PRO A N 1
ATOM 640 C CA . PRO A 1 84 ? 0.854 -3.134 -2.018 1.00 97.19 84 PRO A CA 1
ATOM 641 C C . PRO A 1 84 ? 2.102 -2.835 -2.845 1.00 97.19 84 PRO A C 1
ATOM 643 O O . PRO A 1 84 ? 2.220 -1.766 -3.451 1.00 97.19 84 PRO A O 1
ATOM 646 N N . SER A 1 85 ? 3.037 -3.779 -2.864 1.00 97.25 85 SER A N 1
ATOM 647 C CA . SER A 1 85 ? 4.281 -3.621 -3.603 1.00 97.25 85 SER A CA 1
ATOM 648 C C . SER A 1 85 ? 4.876 -4.942 -4.065 1.00 97.25 85 SER A C 1
ATOM 650 O O . SER A 1 85 ? 4.677 -5.997 -3.457 1.00 97.25 85 SER A O 1
ATOM 652 N N . ARG A 1 86 ? 5.672 -4.845 -5.129 1.00 96.94 86 ARG A N 1
ATOM 653 C CA . ARG A 1 86 ? 6.545 -5.908 -5.631 1.00 96.94 86 ARG A CA 1
ATOM 654 C C . ARG A 1 86 ? 7.869 -5.311 -6.126 1.00 96.94 86 ARG A C 1
ATOM 656 O O . ARG A 1 86 ? 7.897 -4.117 -6.443 1.00 96.94 86 ARG A O 1
ATOM 663 N N . PRO A 1 87 ? 8.942 -6.111 -6.241 1.00 97.88 87 PRO A N 1
ATOM 664 C CA . PRO A 1 87 ? 10.149 -5.687 -6.941 1.00 97.88 87 PRO A CA 1
ATOM 665 C C . PRO A 1 87 ? 9.849 -5.213 -8.369 1.00 97.88 87 PRO A C 1
ATOM 667 O O . PRO A 1 87 ? 8.929 -5.726 -9.024 1.00 97.88 87 PRO A O 1
ATOM 670 N N . LEU A 1 88 ? 10.628 -4.239 -8.842 1.00 98.12 88 LEU A N 1
ATOM 671 C CA . LEU A 1 88 ? 10.665 -3.884 -10.261 1.00 98.12 88 LEU A CA 1
ATOM 672 C C . LEU A 1 88 ? 11.245 -5.044 -11.078 1.00 98.12 88 LEU A C 1
ATOM 674 O O . LEU A 1 88 ? 12.148 -5.749 -10.623 1.00 98.12 88 LEU A O 1
ATOM 678 N N . ASN A 1 89 ? 10.729 -5.236 -12.288 1.00 96.94 89 ASN A N 1
ATOM 679 C CA . ASN A 1 89 ? 11.389 -6.065 -13.294 1.00 96.94 89 ASN A CA 1
ATOM 680 C C . ASN A 1 89 ? 12.513 -5.277 -14.003 1.00 96.94 89 ASN A C 1
ATOM 682 O O . ASN A 1 89 ? 12.687 -4.087 -13.755 1.00 96.94 89 ASN A O 1
ATOM 686 N N . ALA A 1 90 ? 13.290 -5.940 -14.865 1.00 96.19 90 ALA A N 1
ATOM 687 C CA . ALA A 1 90 ? 14.438 -5.321 -15.536 1.00 96.19 90 ALA A CA 1
ATOM 688 C C . ALA A 1 90 ? 14.055 -4.064 -16.343 1.00 96.19 90 ALA A C 1
ATOM 690 O O . ALA A 1 90 ? 14.679 -3.021 -16.165 1.00 96.19 90 ALA A O 1
ATOM 691 N N . ASP A 1 91 ? 12.991 -4.144 -17.143 1.00 96.75 91 ASP A N 1
ATOM 692 C CA . ASP A 1 91 ? 12.501 -3.030 -17.965 1.00 96.75 91 ASP A CA 1
ATOM 693 C C . ASP A 1 91 ? 12.026 -1.857 -17.090 1.00 96.75 91 ASP A C 1
ATOM 695 O O . ASP A 1 91 ? 12.250 -0.686 -17.386 1.00 96.75 91 ASP A O 1
ATOM 699 N N . GLU A 1 92 ? 11.368 -2.168 -15.973 1.00 97.19 92 GLU A N 1
ATOM 700 C CA . GLU A 1 92 ? 10.889 -1.178 -15.016 1.00 97.19 92 GLU A CA 1
ATOM 701 C C . GLU A 1 92 ? 12.024 -0.492 -14.248 1.00 97.19 92 GLU A C 1
ATOM 703 O O . GLU A 1 92 ? 11.859 0.671 -13.883 1.00 97.19 92 GLU A O 1
ATOM 708 N N . VAL A 1 93 ? 13.139 -1.187 -13.991 1.00 96.88 93 VAL A N 1
ATOM 709 C CA . VAL A 1 93 ? 14.357 -0.593 -13.417 1.00 96.88 93 VAL A CA 1
ATOM 710 C C . VAL A 1 93 ? 14.978 0.379 -14.414 1.00 96.88 93 VAL A C 1
ATOM 712 O O . VAL A 1 93 ? 15.220 1.527 -14.057 1.00 96.88 93 VAL A O 1
ATOM 715 N N . GLU A 1 94 ? 15.158 -0.037 -15.670 1.00 94.06 94 GLU A N 1
ATOM 716 C CA . GLU A 1 94 ? 15.706 0.826 -16.724 1.00 94.06 94 GLU A CA 1
ATOM 717 C C . GLU A 1 94 ? 14.858 2.095 -16.915 1.00 94.06 94 GLU A C 1
ATOM 719 O O . GLU A 1 94 ? 15.391 3.196 -17.017 1.00 94.06 94 GLU A O 1
ATOM 724 N N . ALA A 1 95 ? 13.529 1.965 -16.860 1.00 92.56 95 ALA A N 1
ATOM 725 C CA . ALA A 1 95 ? 12.603 3.090 -16.979 1.00 92.56 95 ALA A CA 1
ATOM 726 C C . ALA A 1 95 ? 12.636 4.083 -15.800 1.00 92.56 95 ALA A C 1
ATOM 728 O O . ALA A 1 95 ? 12.076 5.170 -15.919 1.00 92.56 95 ALA A O 1
ATOM 729 N N . VAL A 1 96 ? 13.215 3.718 -14.651 1.00 91.56 96 VAL A N 1
ATOM 730 C CA . VAL A 1 96 ? 13.406 4.644 -13.517 1.00 91.56 96 VAL A CA 1
ATOM 731 C C . VAL A 1 96 ? 14.668 5.489 -13.691 1.00 91.56 96 VAL A C 1
ATOM 733 O O . VAL A 1 96 ? 14.701 6.619 -13.205 1.00 91.56 96 VAL A O 1
ATOM 736 N N . ASP A 1 97 ? 15.676 4.949 -14.375 1.00 77.94 97 ASP A N 1
ATOM 737 C CA . ASP A 1 97 ? 16.978 5.590 -14.587 1.00 77.94 97 ASP A CA 1
ATOM 738 C C . ASP A 1 97 ? 17.031 6.460 -15.863 1.00 77.94 97 ASP A C 1
ATOM 740 O O . ASP A 1 97 ? 17.982 7.228 -16.038 1.00 77.94 97 ASP A O 1
ATOM 744 N N . ALA A 1 98 ? 16.028 6.336 -16.742 1.00 73.31 98 ALA A N 1
ATOM 745 C CA . ALA A 1 98 ? 15.870 7.087 -17.994 1.00 73.31 98 ALA A CA 1
ATOM 746 C C . ALA A 1 98 ? 15.213 8.467 -17.799 1.00 73.31 98 ALA A C 1
ATOM 748 O O . ALA A 1 98 ? 15.689 9.431 -18.446 1.00 73.31 98 ALA A O 1
#